Protein AF-W4RMG2-F1 (afdb_monomer)

Radius of gyration: 15.47 Å; Cα contacts (8 Å, |Δi|>4): 54; chains: 1; bounding box: 38×19×45 Å

InterPro domains:
  IPR023393 START-like domain superfamily [G3DSA:3.30.530.20] (1-68)

Foldseek 3Di:
DDDDQFPDWDWDWDWDDDPVGIDIDIDIDTHGDDPDVVVVVCVVPVVVCVVVVVVVVVVVVCVVVPPDD

Sequence (69 aa):
MVKGAFQSFVHTHQFIEHLDGTIMTDIFEYKSPLGIFGSVADALFLKKYMSEFIATRATELKRIAEKRV

pLDDT: mean 79.46, std 13.15, range [44.53, 93.62]

Organism: NCBI:txid1294265

Solvent-accessible surface area (backbone atoms only — not comparable to full-atom values): 4280 Å² total; per-residue (Å²): 136,86,90,62,90,43,70,40,78,46,78,47,81,45,79,42,86,45,101,93,50,71,49,76,47,80,47,79,49,75,36,77,65,52,62,81,76,40,43,54,57,38,56,62,50,47,49,51,49,49,53,54,51,51,53,52,49,54,52,51,50,49,49,58,73,68,50,79,127

Structure (mmCIF, N/CA/C/O backbone):
data_AF-W4RMG2-F1
#
_entry.id   AF-W4RMG2-F1
#
loop_
_atom_site.group_PDB
_atom_site.id
_atom_site.type_symbol
_atom_site.label_atom_id
_atom_site.label_alt_id
_atom_site.label_comp_id
_atom_site.label_asym_id
_atom_site.label_entity_id
_atom_site.label_seq_id
_atom_site.pdbx_PDB_ins_code
_atom_site.Cartn_x
_atom_site.Cartn_y
_atom_site.Cartn_z
_atom_site.occupancy
_atom_site.B_iso_or_equiv
_atom_site.auth_seq_id
_atom_site.auth_comp_id
_atom_site.auth_asym_id
_atom_site.auth_atom_id
_atom_site.pdbx_PDB_model_num
ATOM 1 N N . MET A 1 1 ? -21.696 8.811 -3.263 1.00 44.53 1 MET A N 1
ATOM 2 C CA . MET A 1 1 ? -21.214 8.492 -1.899 1.00 44.53 1 MET A CA 1
ATOM 3 C C . MET A 1 1 ? -21.288 6.988 -1.707 1.00 44.53 1 MET A C 1
ATOM 5 O O . MET A 1 1 ? -22.386 6.449 -1.756 1.00 44.53 1 MET A O 1
ATOM 9 N N . VAL A 1 2 ? -20.150 6.310 -1.555 1.00 52.81 2 VAL A N 1
ATOM 10 C CA . VAL A 1 2 ? -20.116 4.857 -1.324 1.00 52.81 2 VAL A CA 1
ATOM 11 C C . VAL A 1 2 ? -20.102 4.630 0.188 1.00 52.81 2 VAL A C 1
ATOM 13 O O . VAL A 1 2 ? -19.147 5.017 0.853 1.00 52.81 2 VAL A O 1
ATOM 16 N N . LYS A 1 3 ? -21.182 4.072 0.750 1.00 52.09 3 LYS A N 1
ATOM 17 C CA . LYS A 1 3 ? -21.202 3.614 2.149 1.00 52.09 3 LYS A CA 1
ATOM 18 C C . LYS A 1 3 ? -20.406 2.312 2.224 1.00 52.09 3 LYS A C 1
ATOM 20 O O . LYS A 1 3 ? -20.801 1.334 1.598 1.00 52.09 3 LYS A O 1
ATOM 25 N N . GLY A 1 4 ? -19.299 2.308 2.960 1.00 62.66 4 GLY A N 1
ATOM 26 C CA . GLY A 1 4 ? -18.442 1.137 3.137 1.00 62.66 4 GLY A CA 1
ATOM 27 C C . GLY A 1 4 ? -18.018 0.950 4.590 1.00 62.66 4 GLY A C 1
ATOM 28 O O . GLY A 1 4 ? -18.376 1.742 5.459 1.00 62.66 4 GLY A O 1
ATOM 29 N N . ALA A 1 5 ? -17.216 -0.086 4.838 1.00 65.75 5 ALA A N 1
ATOM 30 C CA . ALA A 1 5 ? -16.646 -0.392 6.153 1.00 65.75 5 ALA A CA 1
ATOM 31 C C . ALA A 1 5 ? -15.631 0.657 6.653 1.00 65.75 5 ALA A C 1
ATOM 33 O O . ALA A 1 5 ? -15.088 0.505 7.738 1.00 65.75 5 ALA A O 1
ATOM 34 N N . PHE A 1 6 ? -15.381 1.719 5.883 1.00 70.19 6 PHE A N 1
A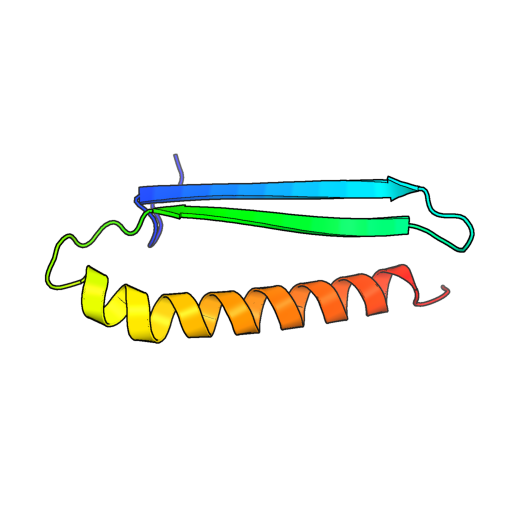TOM 35 C CA . PHE A 1 6 ? -14.463 2.802 6.209 1.00 70.19 6 PHE A CA 1
ATOM 36 C C . PHE A 1 6 ? -15.210 4.136 6.239 1.00 70.19 6 PHE A C 1
A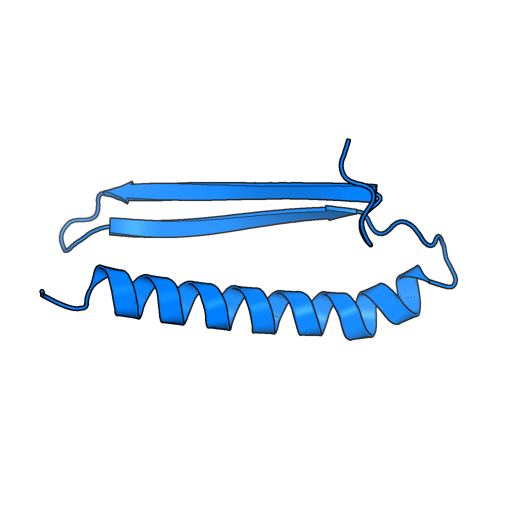TOM 38 O O . PHE A 1 6 ? -16.029 4.423 5.367 1.00 70.19 6 PHE A O 1
ATOM 45 N N . GLN A 1 7 ? -14.894 4.970 7.231 1.00 73.31 7 GLN A N 1
ATOM 46 C CA . GLN A 1 7 ? -15.338 6.363 7.293 1.00 73.31 7 GLN A CA 1
ATOM 47 C C . GLN A 1 7 ? -14.645 7.216 6.219 1.00 73.31 7 GLN A C 1
ATOM 49 O O . GLN A 1 7 ? -15.250 8.135 5.676 1.00 73.31 7 GLN A O 1
ATOM 54 N N . SER A 1 8 ? -13.382 6.910 5.919 1.00 77.50 8 SER A N 1
ATOM 55 C CA . SER A 1 8 ? -12.627 7.476 4.801 1.00 77.50 8 SER A CA 1
ATOM 56 C C . SER A 1 8 ? -11.658 6.426 4.278 1.00 77.50 8 SER A C 1
ATOM 58 O O . SER A 1 8 ? -11.108 5.656 5.067 1.00 77.50 8 SER A O 1
ATOM 60 N N . PHE A 1 9 ? -11.459 6.389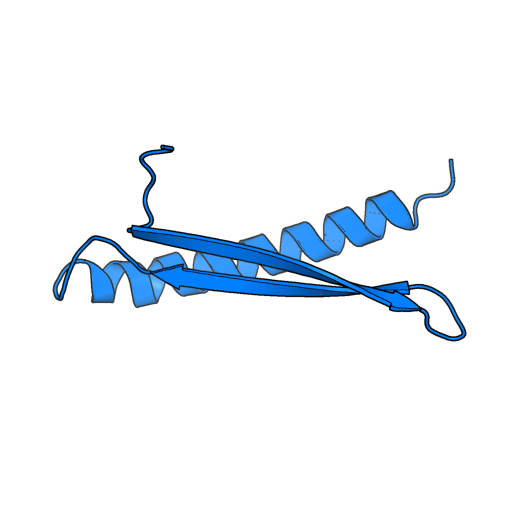 2.968 1.00 82.38 9 PHE A N 1
ATOM 61 C CA . PHE A 1 9 ? -10.491 5.522 2.316 1.00 82.38 9 PHE A CA 1
ATOM 62 C C . PHE A 1 9 ? -9.926 6.256 1.103 1.00 82.38 9 PHE A C 1
ATOM 64 O O . PHE A 1 9 ? -10.658 6.557 0.159 1.00 82.38 9 PHE A O 1
ATOM 71 N N . VAL A 1 10 ? -8.636 6.559 1.153 1.00 85.88 10 VAL A N 1
ATOM 72 C CA . VAL A 1 10 ? -7.868 7.189 0.085 1.00 85.88 10 VAL A CA 1
ATOM 73 C C . VAL A 1 10 ? -6.785 6.206 -0.324 1.00 85.88 10 VAL A C 1
ATOM 75 O O . VAL A 1 10 ? -6.014 5.722 0.503 1.00 85.88 10 VAL A O 1
ATOM 78 N N . HIS A 1 11 ? -6.756 5.888 -1.611 1.00 89.50 11 HIS A N 1
ATOM 79 C CA . HIS A 1 11 ? -5.736 5.039 -2.201 1.00 89.50 11 HIS A CA 1
ATOM 80 C C . HIS A 1 11 ? -5.061 5.817 -3.318 1.00 89.50 11 HIS A C 1
ATOM 82 O O . HIS A 1 11 ? -5.685 6.148 -4.326 1.00 89.50 11 HIS A O 1
ATOM 88 N N . THR A 1 12 ? -3.788 6.120 -3.106 1.00 90.75 12 THR A N 1
ATOM 89 C CA . THR A 1 12 ? -2.946 6.835 -4.054 1.00 90.75 12 THR A CA 1
ATOM 90 C C . THR A 1 12 ? -1.975 5.854 -4.685 1.00 90.75 12 THR A C 1
ATOM 92 O O . THR A 1 12 ? -1.202 5.196 -3.991 1.00 90.75 12 THR A O 1
ATOM 95 N N . HIS A 1 13 ? -2.006 5.786 -6.010 1.00 91.06 13 HIS A N 1
ATOM 96 C CA . HIS A 1 13 ? -1.041 5.045 -6.806 1.00 91.06 13 HIS A CA 1
ATOM 97 C C . HIS A 1 13 ? 0.013 6.014 -7.331 1.00 91.06 13 HIS A C 1
ATOM 99 O O . HIS A 1 13 ? -0.315 6.936 -8.080 1.00 91.06 13 HIS A O 1
ATOM 105 N N . GLN A 1 14 ? 1.271 5.807 -6.960 1.00 93.00 14 GLN A N 1
ATOM 106 C CA . GLN A 1 14 ? 2.387 6.583 -7.478 1.00 93.00 14 GLN A CA 1
ATOM 107 C C . GLN A 1 14 ? 3.247 5.702 -8.378 1.00 93.00 14 GLN A C 1
ATOM 109 O O . GLN A 1 14 ? 3.667 4.621 -7.978 1.00 93.00 14 GLN A O 1
ATOM 114 N N . PHE A 1 15 ? 3.527 6.186 -9.583 1.00 92.62 15 PHE A N 1
ATOM 115 C CA . PHE A 1 15 ? 4.404 5.521 -10.538 1.00 92.62 15 PHE A CA 1
ATOM 116 C C . PHE A 1 15 ? 5.624 6.400 -10.760 1.00 92.62 15 PHE A C 1
ATOM 118 O O . PHE A 1 15 ? 5.491 7.581 -11.082 1.00 92.62 15 PHE A O 1
ATOM 125 N N . ILE A 1 16 ? 6.803 5.831 -10.548 1.00 93.62 16 ILE A N 1
ATOM 126 C CA . ILE A 1 16 ? 8.081 6.513 -10.718 1.00 93.62 16 ILE A CA 1
ATOM 127 C C . ILE A 1 16 ? 8.8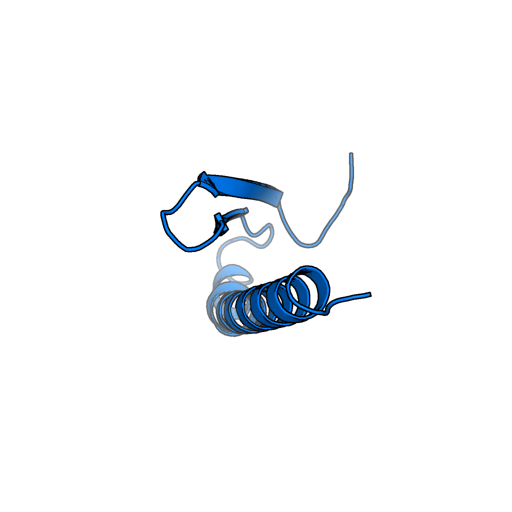88 5.726 -11.739 1.00 93.62 16 ILE A C 1
ATOM 129 O O . ILE A 1 16 ? 9.058 4.512 -11.615 1.00 93.62 16 ILE A O 1
ATOM 133 N N . GLU A 1 17 ? 9.372 6.426 -12.756 1.00 92.69 17 GLU A N 1
ATOM 134 C CA . GLU A 1 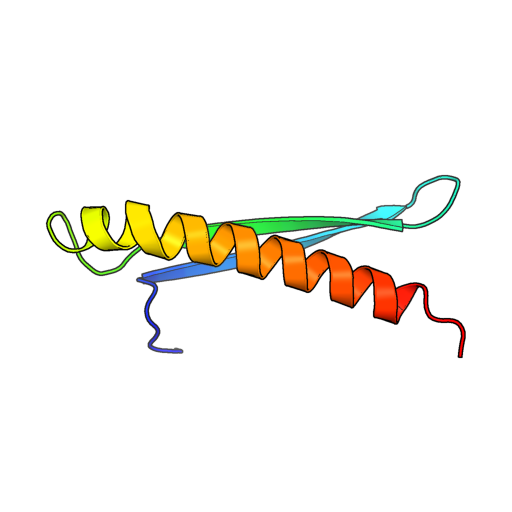17 ? 10.257 5.849 -13.758 1.00 92.69 17 GLU A CA 1
ATOM 135 C C . GLU A 1 17 ? 11.611 5.515 -13.116 1.00 92.69 17 GLU A C 1
ATOM 137 O O . GLU A 1 17 ? 12.181 6.312 -12.365 1.00 92.69 17 GLU A O 1
ATOM 142 N N . HIS A 1 18 ? 12.110 4.311 -13.368 1.00 92.62 18 HIS A N 1
ATOM 143 C CA . HIS A 1 18 ? 13.387 3.827 -12.865 1.00 92.62 18 HIS A CA 1
ATOM 144 C C . HIS A 1 18 ? 14.194 3.224 -14.016 1.00 92.62 18 HIS A C 1
ATOM 146 O O . HIS A 1 18 ? 13.632 2.833 -15.034 1.00 92.62 18 HIS A O 1
ATOM 152 N N . LEU A 1 19 ? 15.516 3.144 -13.858 1.00 87.94 19 LEU A N 1
ATOM 153 C CA . LEU A 1 19 ? 16.435 2.727 -14.928 1.00 87.94 19 LEU A CA 1
ATOM 154 C C . LEU A 1 19 ? 16.036 1.394 -15.588 1.00 87.94 19 LEU A C 1
ATOM 156 O O . LEU A 1 19 ? 16.122 1.278 -16.806 1.00 87.94 19 LEU A O 1
ATOM 160 N N . ASP A 1 20 ? 15.533 0.443 -14.797 1.00 85.44 20 ASP A N 1
ATOM 161 C CA . ASP A 1 20 ? 15.168 -0.904 -15.254 1.00 85.44 20 ASP A CA 1
ATOM 162 C C . ASP A 1 20 ? 13.645 -1.158 -15.301 1.00 85.44 20 ASP A C 1
ATOM 164 O O . ASP A 1 20 ? 13.209 -2.307 -15.399 1.00 85.44 20 ASP A O 1
ATOM 168 N N . GLY A 1 21 ? 12.806 -0.116 -15.208 1.00 87.31 21 GLY A N 1
ATOM 169 C CA . GLY A 1 21 ? 11.348 -0.268 -15.270 1.00 87.31 21 GLY A CA 1
ATOM 170 C C . GLY A 1 21 ? 10.564 0.829 -14.553 1.00 87.31 21 GLY A C 1
ATOM 171 O O . GLY A 1 21 ? 10.947 1.993 -14.528 1.00 87.31 21 GLY A O 1
ATOM 172 N N . THR A 1 22 ? 9.430 0.474 -13.952 1.00 91.44 22 THR A N 1
ATOM 173 C CA . THR A 1 22 ? 8.591 1.417 -13.199 1.00 91.44 22 THR A CA 1
ATOM 174 C C . THR A 1 22 ? 8.429 0.936 -11.767 1.00 91.44 22 THR A C 1
ATOM 176 O O . THR A 1 22 ? 8.010 -0.194 -11.523 1.00 91.44 22 THR A O 1
ATOM 179 N N . ILE A 1 23 ? 8.730 1.809 -10.809 1.00 91.75 23 ILE A N 1
ATOM 180 C CA . ILE A 1 23 ? 8.424 1.580 -9.401 1.00 91.75 23 ILE A CA 1
ATOM 181 C C . ILE A 1 23 ? 6.998 2.064 -9.160 1.00 91.75 23 ILE A C 1
ATOM 183 O O . ILE A 1 23 ? 6.702 3.250 -9.300 1.00 91.75 23 ILE A O 1
ATOM 187 N N . MET A 1 24 ? 6.118 1.134 -8.801 1.00 90.81 24 MET A N 1
ATOM 188 C CA . MET A 1 24 ? 4.766 1.433 -8.343 1.00 90.81 24 MET A CA 1
ATOM 189 C C . MET A 1 24 ? 4.737 1.422 -6.813 1.00 90.81 24 MET A C 1
ATOM 191 O O . MET A 1 24 ? 5.043 0.405 -6.192 1.00 90.81 24 MET A O 1
ATOM 195 N N . THR A 1 25 ? 4.332 2.542 -6.220 1.00 90.69 25 THR A N 1
ATOM 196 C CA . THR A 1 25 ? 4.128 2.697 -4.779 1.00 90.69 25 THR A CA 1
ATOM 197 C C . THR A 1 25 ? 2.653 2.943 -4.510 1.00 90.69 25 THR A C 1
ATOM 199 O O . THR A 1 25 ? 2.080 3.925 -4.981 1.00 90.69 25 THR A O 1
ATOM 202 N N . ASP A 1 26 ? 2.043 2.066 -3.719 1.00 89.31 26 ASP A N 1
ATOM 203 C CA . ASP A 1 26 ? 0.675 2.236 -3.247 1.00 89.31 26 ASP A CA 1
ATOM 204 C C . ASP A 1 26 ? 0.650 2.835 -1.840 1.00 89.31 26 ASP A C 1
ATOM 206 O O . ASP A 1 26 ? 1.180 2.250 -0.893 1.00 89.31 26 ASP A O 1
ATOM 210 N N . ILE A 1 27 ? -0.015 3.980 -1.688 1.00 88.62 27 ILE A N 1
ATOM 211 C CA . ILE A 1 27 ? -0.234 4.638 -0.398 1.00 88.62 27 ILE A CA 1
ATOM 212 C C . ILE A 1 27 ? -1.715 4.519 -0.047 1.00 88.62 27 ILE A C 1
ATOM 214 O O . ILE A 1 27 ? -2.580 5.004 -0.777 1.00 88.62 27 ILE A O 1
ATOM 218 N N . PHE A 1 28 ? -2.002 3.871 1.081 1.00 85.94 28 PHE A N 1
ATOM 219 C CA . PHE A 1 28 ? -3.357 3.674 1.587 1.00 85.94 28 PHE A CA 1
ATOM 220 C C . PHE A 1 28 ? -3.557 4.441 2.890 1.00 85.94 28 PHE A C 1
ATOM 222 O O . PHE A 1 28 ? -2.949 4.119 3.910 1.00 85.94 28 PHE A O 1
ATOM 229 N N . GLU A 1 29 ? -4.468 5.406 2.872 1.00 84.25 29 GLU A N 1
ATOM 230 C CA . GLU A 1 29 ? -4.895 6.159 4.046 1.00 84.25 29 GLU A CA 1
ATOM 231 C C . GLU A 1 29 ? -6.361 5.838 4.323 1.00 84.25 29 GLU A C 1
ATOM 233 O O . GLU A 1 29 ? -7.242 6.112 3.509 1.00 84.25 29 GLU A O 1
ATOM 238 N N . TYR A 1 30 ? -6.653 5.233 5.472 1.00 79.62 30 TYR A N 1
ATOM 239 C CA . TYR A 1 30 ? -8.018 4.855 5.821 1.00 79.62 30 TYR A CA 1
ATOM 240 C C . TYR A 1 30 ? -8.370 5.245 7.250 1.00 79.62 30 TYR A C 1
ATOM 242 O O . TYR A 1 30 ? -7.515 5.342 8.129 1.00 79.62 30 TYR A O 1
ATOM 250 N N . LYS A 1 31 ? -9.668 5.452 7.480 1.00 76.00 31 LYS A N 1
ATOM 251 C CA . LYS A 1 31 ? -10.235 5.761 8.790 1.00 76.00 31 LYS A CA 1
ATOM 252 C C . LYS A 1 31 ? -11.390 4.816 9.095 1.00 76.00 31 LYS A C 1
ATOM 254 O O . LYS A 1 31 ? -12.368 4.769 8.349 1.00 76.00 31 LYS A O 1
ATOM 259 N N . SER A 1 32 ? -11.278 4.082 10.196 1.00 72.94 32 SER A N 1
ATOM 260 C CA . SER A 1 32 ? -12.306 3.159 10.686 1.00 72.94 32 SER A CA 1
ATOM 261 C C . SER A 1 32 ? -13.555 3.889 11.210 1.00 72.94 32 SER A C 1
ATOM 263 O O . SER A 1 32 ? -13.417 4.930 11.857 1.00 72.94 32 SER A O 1
ATOM 265 N N . PRO A 1 33 ? -14.775 3.362 10.985 1.00 65.38 33 PRO A N 1
ATOM 266 C CA . PRO A 1 33 ? -16.024 4.003 11.391 1.00 65.38 33 PRO A CA 1
ATOM 267 C C . PRO A 1 33 ? -16.493 3.662 12.820 1.00 65.38 33 PRO A C 1
ATOM 269 O O . PRO A 1 33 ? -17.413 4.315 13.302 1.00 65.38 33 PRO A O 1
ATOM 272 N N . LEU A 1 34 ? -15.902 2.675 13.513 1.00 61.94 34 LEU A N 1
ATOM 273 C CA . LEU A 1 34 ? -16.513 2.040 14.702 1.00 61.94 34 LEU A CA 1
ATOM 274 C C . LEU A 1 34 ? -15.961 2.443 16.094 1.00 61.94 34 LEU A C 1
ATOM 276 O O . LEU A 1 34 ? -16.056 1.662 17.044 1.00 61.94 34 LEU A O 1
ATOM 280 N N . GLY A 1 35 ? -15.447 3.665 16.278 1.00 64.00 35 GLY A N 1
ATOM 281 C CA . GLY A 1 35 ? -15.106 4.185 17.622 1.00 64.00 35 GLY A CA 1
ATOM 282 C C . GLY A 1 35 ? -14.159 3.273 18.431 1.00 64.00 35 GLY A C 1
ATOM 283 O O . GLY A 1 35 ? -13.353 2.571 17.846 1.00 64.00 35 GLY A O 1
ATOM 284 N N . ILE A 1 36 ? -14.227 3.270 19.770 1.00 56.81 36 ILE A N 1
ATOM 285 C CA . ILE A 1 36 ? -13.201 2.658 20.656 1.00 56.81 36 ILE A CA 1
ATOM 286 C C . ILE A 1 36 ? -13.308 1.121 20.778 1.00 56.81 36 ILE A C 1
ATOM 288 O O . ILE A 1 36 ? -12.296 0.442 20.913 1.00 56.81 36 ILE A O 1
ATOM 292 N N . PHE A 1 37 ? -14.514 0.545 20.721 1.00 56.94 37 PHE A N 1
ATOM 293 C CA . PHE A 1 37 ? -14.697 -0.914 20.822 1.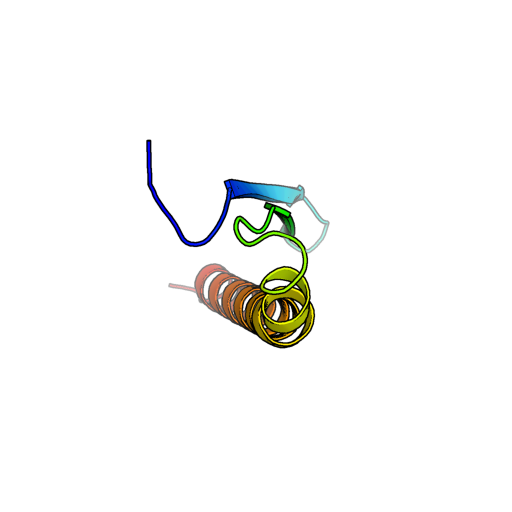00 56.94 37 PHE A CA 1
ATOM 294 C C . PHE A 1 37 ? -14.583 -1.623 19.467 1.00 56.94 37 PHE A C 1
ATOM 296 O O . PHE A 1 37 ? -14.125 -2.761 19.407 1.00 56.94 37 PHE A O 1
ATOM 303 N N . GLY A 1 38 ? -14.930 -0.941 18.371 1.00 57.81 38 GLY A N 1
ATOM 304 C CA . GLY A 1 38 ? -14.663 -1.434 17.024 1.00 57.81 38 GLY A CA 1
ATOM 305 C C . GLY A 1 38 ? -13.243 -1.152 16.544 1.00 57.81 38 GLY A C 1
ATOM 306 O O . GLY A 1 38 ? -12.736 -1.937 15.756 1.00 57.81 38 GLY A O 1
ATOM 307 N N . SER A 1 39 ? -12.555 -0.120 17.054 1.00 59.41 39 SER A N 1
ATOM 308 C CA . SER A 1 39 ? -11.160 0.163 16.679 1.00 59.41 39 SER A CA 1
ATOM 309 C C . SER A 1 39 ? -10.179 -0.917 17.112 1.00 59.41 39 SER A C 1
ATOM 311 O O . SER A 1 39 ? -9.156 -1.065 16.460 1.00 59.41 39 SER A O 1
ATOM 313 N N . VAL A 1 40 ? -10.451 -1.673 18.180 1.00 61.66 40 VAL A N 1
ATOM 314 C CA . VAL A 1 40 ? -9.552 -2.748 18.636 1.00 61.66 40 VAL A CA 1
ATOM 315 C C . VAL A 1 40 ?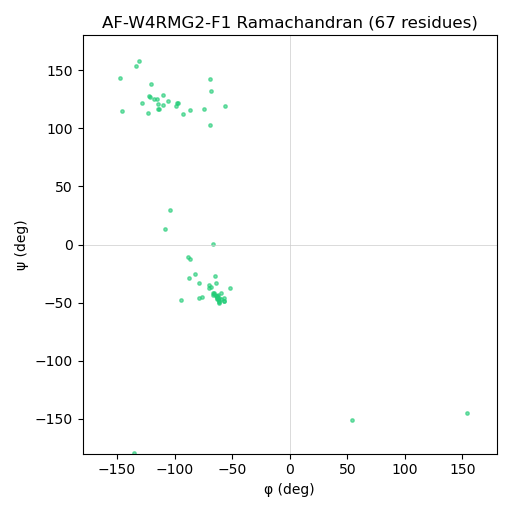 -9.679 -3.977 17.736 1.00 61.66 40 VAL A C 1
ATOM 317 O O . VAL A 1 40 ? -8.666 -4.528 17.306 1.00 61.66 40 VAL A O 1
ATOM 320 N N . ALA A 1 41 ? -10.910 -4.372 17.397 1.00 63.50 41 ALA A N 1
ATOM 321 C CA . ALA A 1 41 ? -11.160 -5.448 16.441 1.00 63.50 41 ALA A CA 1
ATOM 322 C C . ALA A 1 41 ? -10.711 -5.050 15.022 1.00 63.50 41 ALA A C 1
ATOM 324 O O . ALA A 1 41 ? -10.037 -5.834 14.357 1.00 63.50 41 ALA A O 1
ATOM 325 N N . ASP A 1 42 ? -10.975 -3.811 14.597 1.00 65.31 42 ASP A N 1
ATOM 326 C CA . ASP A 1 42 ? -10.446 -3.267 13.345 1.00 65.31 42 ASP A CA 1
ATOM 327 C C . ASP A 1 42 ? -8.911 -3.230 13.371 1.00 65.31 42 ASP A C 1
ATOM 329 O O . ASP A 1 42 ? -8.259 -3.754 12.480 1.00 65.31 42 ASP A O 1
ATOM 333 N N . ALA A 1 43 ? -8.268 -2.678 14.396 1.00 65.00 43 ALA A N 1
ATOM 334 C CA . ALA A 1 43 ? -6.810 -2.566 14.398 1.00 65.00 43 ALA A CA 1
ATOM 335 C C . ALA A 1 43 ? -6.104 -3.933 14.392 1.00 65.00 43 ALA A C 1
ATOM 337 O O . ALA A 1 43 ? -5.036 -4.049 13.793 1.00 65.00 43 ALA A O 1
ATOM 338 N N . LEU A 1 44 ? -6.677 -4.963 15.023 1.00 67.69 44 LEU A N 1
ATOM 339 C CA . LEU A 1 44 ? -6.104 -6.313 15.030 1.00 67.69 44 LEU A CA 1
ATOM 340 C C . LEU A 1 44 ? -6.378 -7.081 13.732 1.00 67.69 44 LEU A C 1
ATOM 342 O O . LEU A 1 44 ? -5.457 -7.681 13.175 1.00 67.69 44 LEU A O 1
ATOM 346 N N . PHE A 1 45 ? -7.615 -7.058 13.233 1.00 75.06 45 PHE A N 1
ATOM 347 C CA . PHE A 1 45 ? -8.007 -7.838 12.057 1.00 75.06 45 PHE A CA 1
ATOM 348 C C . PHE A 1 45 ? -7.912 -7.037 10.760 1.00 75.06 45 PHE A C 1
ATOM 350 O O . PHE A 1 45 ? -7.312 -7.517 9.803 1.00 75.06 45 PHE A O 1
ATOM 357 N N . LEU A 1 46 ? -8.438 -5.811 10.722 1.00 77.19 46 LEU A N 1
ATOM 358 C CA . LEU A 1 46 ? -8.449 -4.955 9.531 1.00 77.19 46 LEU A CA 1
ATOM 359 C C . LEU A 1 46 ? -7.040 -4.540 9.128 1.00 77.19 46 LEU A C 1
ATOM 361 O O . LEU A 1 46 ? -6.723 -4.604 7.949 1.00 77.19 46 LEU A O 1
ATOM 365 N N . LYS A 1 47 ? -6.167 -4.169 10.075 1.00 77.38 47 LYS A N 1
ATOM 366 C CA . LYS A 1 47 ? -4.779 -3.815 9.734 1.00 77.38 47 LYS A CA 1
ATOM 367 C C . LYS A 1 47 ? -4.048 -4.998 9.104 1.00 77.38 47 LYS A C 1
ATOM 369 O O . LYS A 1 47 ? -3.443 -4.837 8.050 1.00 77.38 47 LYS A O 1
ATOM 374 N N . LYS A 1 48 ? -4.135 -6.179 9.727 1.00 82.50 48 LYS 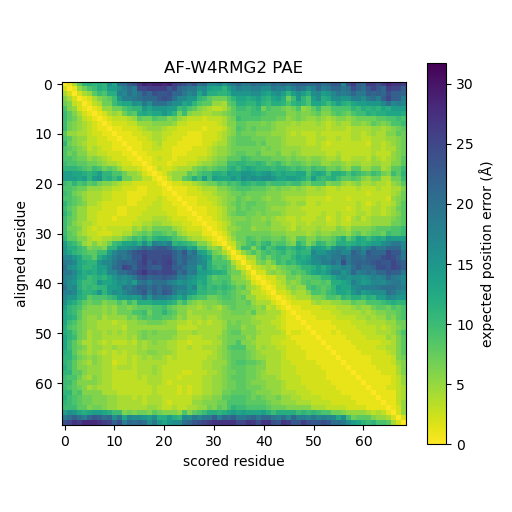A N 1
ATOM 375 C CA . LYS A 1 48 ? -3.505 -7.404 9.219 1.00 82.50 48 LYS A CA 1
ATOM 376 C C . LYS A 1 48 ? -4.069 -7.787 7.849 1.00 82.50 48 LYS A C 1
ATOM 378 O O . LYS A 1 48 ? -3.304 -7.964 6.908 1.00 82.50 48 LYS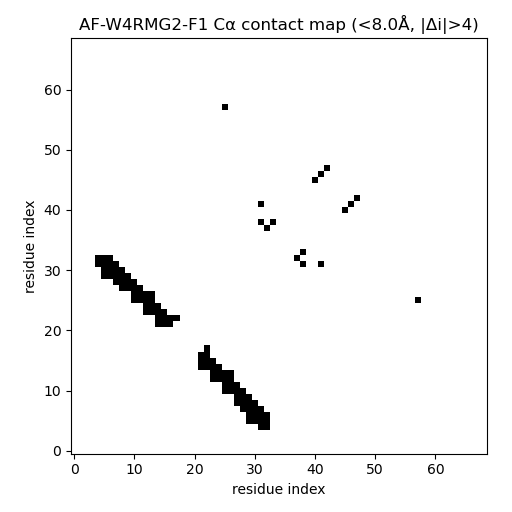 A O 1
ATOM 383 N N . TYR A 1 49 ? -5.396 -7.825 7.734 1.00 84.62 49 TYR A N 1
ATOM 384 C CA . TYR A 1 49 ? -6.098 -8.101 6.485 1.00 84.62 49 TYR A CA 1
ATOM 385 C C . TYR A 1 49 ? -5.700 -7.120 5.381 1.00 84.62 49 TYR A C 1
ATOM 387 O O . TYR A 1 49 ? -5.346 -7.543 4.289 1.00 84.62 49 TYR A O 1
ATOM 395 N N . MET A 1 50 ? -5.708 -5.813 5.662 1.00 82.50 50 MET A N 1
ATOM 396 C CA . MET A 1 50 ? -5.356 -4.786 4.685 1.00 82.50 50 MET A CA 1
ATOM 397 C C . MET A 1 50 ? -3.903 -4.915 4.243 1.00 82.50 50 MET A C 1
ATOM 399 O O . MET A 1 50 ? -3.643 -4.852 3.048 1.00 82.50 50 MET A O 1
ATOM 403 N N . SER A 1 51 ? -2.961 -5.135 5.162 1.00 83.69 51 SER A N 1
ATOM 404 C CA . SER A 1 51 ? -1.557 -5.341 4.799 1.00 83.69 51 SER A CA 1
ATOM 405 C C . SER A 1 51 ? -1.367 -6.557 3.887 1.00 83.69 51 SER A C 1
ATOM 407 O O . SER A 1 51 ? -0.707 -6.440 2.856 1.00 83.69 51 SER A O 1
ATOM 409 N N . GLU A 1 52 ? -1.977 -7.699 4.215 1.00 88.38 52 GLU A N 1
ATOM 410 C CA . GLU A 1 52 ? -1.904 -8.916 3.391 1.00 88.38 52 GLU A CA 1
ATOM 411 C C . GLU A 1 52 ? -2.605 -8.736 2.036 1.00 88.38 52 GLU A C 1
ATOM 413 O O . GLU A 1 52 ? -2.073 -9.128 0.994 1.00 88.38 52 GLU A O 1
ATOM 418 N N . PHE A 1 53 ? -3.773 -8.093 2.028 1.00 88.88 53 PHE A N 1
ATOM 419 C CA . PHE A 1 53 ? -4.544 -7.809 0.822 1.00 88.88 53 PHE A CA 1
ATOM 420 C C . PHE A 1 53 ? -3.787 -6.877 -0.128 1.00 88.88 53 PHE A C 1
ATOM 422 O O . PHE A 1 53 ? -3.679 -7.165 -1.320 1.00 88.88 53 PHE A O 1
ATOM 429 N N . ILE A 1 54 ? -3.224 -5.785 0.397 1.00 88.12 54 ILE A N 1
ATOM 430 C CA . ILE A 1 54 ? -2.441 -4.818 -0.378 1.00 88.12 54 ILE A CA 1
ATOM 431 C C . ILE A 1 54 ? -1.196 -5.489 -0.959 1.00 88.12 54 ILE A C 1
ATOM 433 O O . ILE A 1 54 ? -0.943 -5.356 -2.154 1.00 88.12 54 ILE A O 1
ATOM 437 N N . ALA A 1 55 ? -0.457 -6.255 -0.152 1.00 88.81 55 ALA A N 1
ATOM 438 C CA . ALA A 1 55 ? 0.741 -6.954 -0.613 1.00 88.81 55 ALA A CA 1
ATOM 439 C C . ALA A 1 55 ? 0.423 -7.979 -1.717 1.00 88.81 55 ALA A C 1
ATOM 441 O O . ALA A 1 55 ? 1.109 -8.043 -2.741 1.00 88.81 55 ALA A O 1
ATOM 442 N N . THR A 1 56 ? -0.655 -8.747 -1.540 1.00 92.19 56 THR A N 1
ATOM 443 C CA . THR A 1 56 ? -1.117 -9.725 -2.535 1.00 92.19 56 THR A CA 1
ATOM 444 C C . THR A 1 56 ? -1.519 -9.033 -3.834 1.00 92.19 56 THR A C 1
ATOM 446 O O . THR A 1 56 ? -1.116 -9.455 -4.917 1.00 92.19 56 THR A O 1
ATOM 449 N N . ARG A 1 57 ? -2.263 -7.926 -3.737 1.00 91.12 57 ARG A N 1
ATOM 450 C CA . ARG A 1 57 ? -2.690 -7.143 -4.898 1.00 91.12 57 ARG A CA 1
ATOM 451 C C . ARG A 1 57 ? -1.507 -6.526 -5.638 1.00 91.12 57 ARG A C 1
ATOM 453 O O . ARG A 1 57 ? -1.477 -6.614 -6.859 1.00 91.12 57 ARG A O 1
ATOM 460 N N . ALA A 1 58 ? -0.541 -5.947 -4.928 1.00 89.69 58 ALA A N 1
ATOM 461 C CA . ALA A 1 58 ? 0.672 -5.397 -5.531 1.00 89.69 58 ALA A CA 1
ATOM 462 C C . ALA A 1 58 ? 1.463 -6.482 -6.279 1.00 89.69 58 ALA A C 1
ATOM 464 O O . ALA A 1 58 ? 1.910 -6.269 -7.405 1.00 89.69 58 ALA A O 1
ATOM 465 N N . THR A 1 59 ? 1.562 -7.678 -5.692 1.00 91.25 59 THR A N 1
ATOM 466 C CA . THR A 1 59 ? 2.223 -8.831 -6.321 1.00 91.25 59 THR A CA 1
ATOM 467 C C . THR A 1 59 ? 1.505 -9.268 -7.597 1.00 91.25 59 THR A C 1
ATOM 469 O O . THR A 1 59 ? 2.150 -9.475 -8.623 1.00 91.25 59 THR A O 1
ATOM 472 N N . GLU A 1 60 ? 0.175 -9.370 -7.569 1.00 92.56 60 GLU A N 1
ATOM 473 C CA . GLU A 1 60 ? -0.599 -9.770 -8.748 1.00 92.56 60 GLU A CA 1
ATOM 474 C C . GLU A 1 60 ? -0.593 -8.688 -9.836 1.00 92.56 60 GLU A C 1
ATOM 476 O O . GLU A 1 60 ? -0.472 -9.009 -11.015 1.00 92.56 60 GLU A O 1
ATOM 481 N N . LEU A 1 61 ? -0.646 -7.405 -9.463 1.00 89.94 61 LEU A N 1
ATOM 482 C CA . LEU A 1 61 ? -0.509 -6.290 -10.405 1.00 89.94 61 LEU A CA 1
ATOM 483 C C . LEU A 1 61 ? 0.851 -6.308 -11.094 1.00 89.94 61 LEU A C 1
ATOM 485 O O . LEU A 1 61 ? 0.906 -6.210 -12.318 1.00 89.94 61 LEU A O 1
ATOM 489 N N . LYS A 1 62 ? 1.929 -6.505 -10.327 1.00 90.44 62 LYS A N 1
ATOM 490 C CA . LYS A 1 62 ? 3.271 -6.692 -10.880 1.00 90.44 62 LYS A CA 1
ATOM 491 C C . LYS A 1 62 ? 3.289 -7.869 -11.850 1.00 90.44 62 LYS A C 1
ATOM 493 O O . LYS A 1 62 ? 3.739 -7.719 -12.981 1.00 90.44 62 LYS A O 1
ATOM 498 N N . ARG A 1 63 ? 2.726 -9.012 -11.446 1.00 93.00 63 ARG A N 1
ATOM 499 C CA . ARG A 1 63 ? 2.649 -10.206 -12.292 1.00 93.00 63 ARG A CA 1
ATOM 500 C C . ARG A 1 63 ? 1.926 -9.920 -13.602 1.00 93.00 63 ARG A C 1
ATOM 502 O O . ARG A 1 63 ? 2.421 -10.338 -14.635 1.00 93.00 63 ARG A O 1
ATOM 509 N N . ILE A 1 64 ? 0.781 -9.238 -13.576 1.00 92.12 64 ILE A N 1
ATOM 510 C CA . ILE A 1 64 ? 0.006 -8.903 -14.780 1.00 92.12 64 ILE A CA 1
ATOM 511 C C . ILE A 1 64 ? 0.766 -7.908 -15.666 1.00 92.12 64 ILE A C 1
ATOM 513 O O . ILE A 1 64 ? 0.807 -8.108 -16.875 1.00 92.12 64 ILE A O 1
ATOM 517 N N . ALA A 1 65 ? 1.379 -6.876 -15.082 1.00 88.69 65 ALA A N 1
ATOM 518 C CA . ALA A 1 65 ? 2.114 -5.846 -15.817 1.00 88.69 65 ALA A CA 1
ATOM 519 C C . ALA A 1 65 ? 3.405 -6.378 -16.464 1.00 88.69 65 ALA A C 1
ATOM 521 O O . ALA A 1 65 ? 3.754 -5.977 -17.570 1.00 88.69 65 ALA A O 1
ATOM 522 N N . GLU A 1 66 ? 4.099 -7.301 -15.795 1.00 89.38 66 GLU A N 1
ATOM 523 C CA . GLU A 1 66 ? 5.319 -7.939 -16.305 1.00 89.38 66 GLU A CA 1
ATOM 524 C C . GLU A 1 66 ? 5.027 -9.167 -17.179 1.00 89.38 66 GLU A C 1
ATOM 526 O O . GLU A 1 66 ? 5.917 -9.669 -17.874 1.00 89.38 66 GLU A O 1
ATOM 531 N N . LYS A 1 67 ? 3.784 -9.669 -17.175 1.00 88.94 67 LYS A N 1
ATOM 532 C CA . LYS A 1 67 ? 3.377 -10.760 -18.057 1.00 88.94 67 LYS A CA 1
ATOM 533 C C . LYS A 1 67 ? 3.356 -10.236 -19.488 1.00 88.94 67 LYS A C 1
ATOM 535 O O . LYS A 1 67 ? 2.422 -9.556 -19.901 1.00 88.94 67 LYS A O 1
ATOM 540 N N . ARG A 1 68 ? 4.392 -10.589 -20.251 1.00 66.19 68 ARG A N 1
ATOM 541 C CA . ARG A 1 68 ? 4.434 -10.367 -21.698 1.00 66.19 68 ARG A CA 1
ATOM 542 C C . ARG A 1 68 ? 3.221 -11.043 -22.342 1.00 66.19 68 ARG A C 1
ATOM 544 O O . ARG A 1 68 ? 3.046 -12.255 -22.194 1.00 66.19 68 ARG A O 1
ATOM 551 N N . VAL A 1 69 ? 2.391 -10.236 -22.998 1.00 59.59 69 VAL A N 1
ATOM 552 C CA . VAL A 1 69 ? 1.469 -10.693 -24.047 1.00 59.59 69 VAL A CA 1
ATOM 553 C C . VAL A 1 69 ? 2.290 -11.010 -25.288 1.00 59.59 69 VAL A C 1
ATOM 555 O O . VAL A 1 69 ? 3.246 -10.245 -25.555 1.00 59.59 69 VAL A O 1
#

Secondary structure (DSSP, 8-state):
----S-SEEEEEEEEEEETTEEEEEEEEEEE-SSHHHHHHHIIIIIHHHHHHHHHHHHHHHHHHHHS--

Mean predicted aligned error: 7.66 Å